Protein AF-A0A811JVT1-F1 (afdb_monomer_lite)

Foldseek 3Di:
DDDPVPVVVVVVVPPDVQPWDWDQDDVVPVPDSDIDIDRPPVVVQCCCFALVNLCVDPNSVVQLVVCVQVQQLDSTPPDRSPRDPDDDDDDD

Organism: NCBI:txid465554

Radius of gyration: 21.28 Å; chains: 1; bounding box: 78×42×29 Å

Structure (mmCIF, N/CA/C/O backbone):
data_AF-A0A811JVT1-F1
#
_entry.id   AF-A0A811JVT1-F1
#
loop_
_atom_site.group_PDB
_atom_site.id
_atom_site.type_symbol
_atom_site.label_atom_id
_atom_site.label_alt_id
_atom_site.label_comp_id
_atom_site.label_asym_id
_atom_site.label_entity_id
_atom_site.label_seq_id
_atom_site.pdbx_PDB_ins_code
_atom_site.Cartn_x
_atom_site.Cartn_y
_atom_site.Cartn_z
_atom_site.occupancy
_atom_site.B_iso_or_equiv
_atom_site.auth_seq_id
_atom_site.auth_comp_id
_atom_site.auth_asym_id
_atom_site.auth_atom_id
_atom_site.pdbx_PDB_model_num
ATOM 1 N N . MET A 1 1 ? 52.697 15.525 1.639 1.00 41.03 1 MET A N 1
ATOM 2 C CA . MET A 1 1 ? 52.039 15.049 0.402 1.00 41.03 1 MET A CA 1
ATOM 3 C C . MET A 1 1 ? 50.819 14.234 0.796 1.00 41.03 1 MET A C 1
ATOM 5 O O . MET A 1 1 ? 50.861 13.578 1.827 1.00 41.03 1 MET A O 1
ATOM 9 N N . LEU A 1 2 ? 49.722 14.420 0.064 1.00 46.28 2 LEU A N 1
ATOM 10 C CA . LEU A 1 2 ? 48.333 14.164 0.461 1.00 46.28 2 LEU A CA 1
ATOM 11 C C . LEU A 1 2 ? 48.072 12.744 0.990 1.00 46.28 2 LEU A C 1
ATOM 13 O O . LEU A 1 2 ? 48.626 11.762 0.507 1.00 46.28 2 LEU A O 1
ATOM 17 N N . GLY A 1 3 ? 47.228 12.684 2.021 1.00 41.97 3 GLY A N 1
ATOM 18 C CA . GLY A 1 3 ? 47.064 11.547 2.913 1.00 41.97 3 GLY A CA 1
ATOM 19 C C . GLY A 1 3 ? 46.475 10.294 2.269 1.00 41.97 3 GLY A C 1
ATOM 20 O O . GLY A 1 3 ? 45.498 10.332 1.516 1.00 41.97 3 GLY A O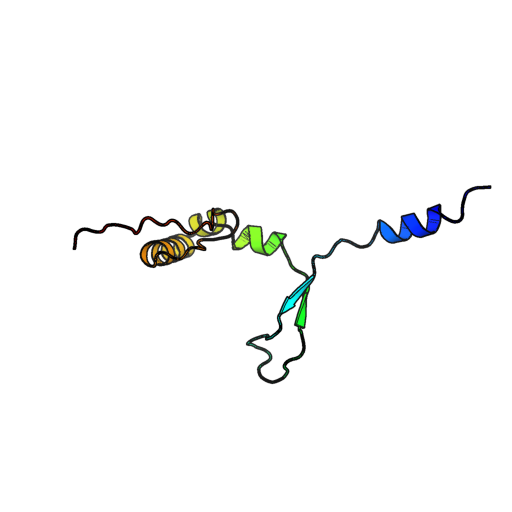 1
ATOM 21 N N . VAL A 1 4 ? 47.024 9.165 2.718 1.00 51.50 4 VAL A N 1
ATOM 22 C CA . VAL A 1 4 ? 46.549 7.782 2.536 1.00 51.50 4 VAL A CA 1
ATOM 23 C C . VAL A 1 4 ? 45.062 7.615 2.931 1.00 51.50 4 VAL A C 1
ATOM 25 O O . VAL A 1 4 ? 44.396 6.667 2.523 1.00 51.50 4 VAL A O 1
ATOM 28 N N . SER A 1 5 ? 44.496 8.581 3.661 1.00 53.38 5 SER A N 1
ATOM 29 C CA . SER A 1 5 ? 43.087 8.669 4.057 1.00 53.38 5 SER A CA 1
ATOM 30 C C . SER A 1 5 ? 42.100 8.939 2.910 1.00 53.38 5 SER A C 1
ATOM 32 O O . SER A 1 5 ? 40.921 8.614 3.044 1.00 53.38 5 SER A O 1
ATOM 34 N N . THR A 1 6 ? 42.544 9.489 1.777 1.00 52.09 6 THR A N 1
ATOM 35 C CA . THR A 1 6 ? 41.643 9.890 0.677 1.00 52.09 6 THR A CA 1
ATOM 36 C C . THR A 1 6 ? 41.202 8.716 -0.208 1.00 52.09 6 THR A C 1
ATOM 38 O O . THR A 1 6 ? 40.041 8.647 -0.614 1.00 52.09 6 THR A O 1
ATOM 41 N N . ILE A 1 7 ? 42.075 7.727 -0.433 1.00 51.44 7 ILE A N 1
ATOM 42 C CA . ILE A 1 7 ? 41.775 6.544 -1.263 1.00 51.44 7 ILE A CA 1
ATOM 43 C C . ILE A 1 7 ? 40.758 5.624 -0.563 1.00 51.44 7 ILE A C 1
ATOM 45 O O . ILE A 1 7 ? 39.823 5.128 -1.194 1.00 51.44 7 ILE A O 1
ATOM 49 N N . GLY A 1 8 ? 40.872 5.459 0.761 1.00 49.84 8 GLY A N 1
ATOM 50 C CA . GLY A 1 8 ? 39.919 4.677 1.561 1.00 49.84 8 GLY A CA 1
ATOM 51 C C . GLY A 1 8 ? 38.515 5.295 1.636 1.00 49.84 8 GLY A C 1
ATOM 52 O O . GLY A 1 8 ? 37.527 4.571 1.762 1.00 49.84 8 GLY A O 1
ATOM 53 N N . GLN A 1 9 ? 38.400 6.621 1.506 1.00 53.06 9 GLN A N 1
ATOM 54 C CA . GLN A 1 9 ? 37.112 7.324 1.449 1.00 53.06 9 GLN A CA 1
ATOM 55 C C . GLN A 1 9 ? 36.466 7.261 0.053 1.00 53.06 9 GLN A C 1
ATOM 57 O O . GLN A 1 9 ? 35.243 7.166 -0.046 1.00 53.06 9 GLN A O 1
ATOM 62 N N . LEU A 1 10 ? 37.267 7.214 -1.017 1.00 48.19 10 LEU A N 1
ATOM 63 C CA . LEU A 1 10 ? 36.802 7.077 -2.406 1.00 48.19 10 LEU A CA 1
ATOM 64 C C . LEU A 1 10 ? 36.208 5.695 -2.733 1.00 48.19 10 LEU A C 1
ATOM 66 O O . LEU A 1 10 ? 35.322 5.592 -3.580 1.00 48.19 10 LEU A O 1
ATOM 70 N N . LEU A 1 11 ? 36.645 4.635 -2.047 1.00 52.59 11 LEU A N 1
ATOM 71 C CA . LEU A 1 11 ? 36.060 3.293 -2.194 1.00 52.59 11 LEU A CA 1
ATOM 72 C C . LEU A 1 11 ? 34.772 3.108 -1.373 1.00 52.59 11 LEU A C 1
ATOM 74 O O . LEU A 1 11 ? 33.910 2.315 -1.747 1.00 52.59 11 LEU A O 1
ATOM 78 N N . LYS A 1 12 ? 34.596 3.878 -0.290 1.00 47.78 12 LYS A N 1
ATOM 79 C CA . LYS A 1 12 ? 33.384 3.858 0.547 1.00 47.78 12 LYS A CA 1
ATOM 80 C C . LYS A 1 12 ? 32.200 4.611 -0.070 1.00 47.78 12 LYS A C 1
ATOM 82 O O . LYS A 1 12 ? 31.065 4.351 0.313 1.00 47.78 12 LYS A O 1
ATOM 87 N N . SER A 1 13 ? 32.441 5.509 -1.026 1.00 51.03 13 SER A N 1
ATOM 88 C CA . SER A 1 13 ? 31.406 6.346 -1.654 1.00 51.03 13 SER A CA 1
ATOM 89 C C . SER A 1 13 ? 30.740 5.730 -2.893 1.00 51.03 13 SER A C 1
ATOM 91 O O . SER A 1 13 ? 29.811 6.325 -3.435 1.00 51.03 13 SER A O 1
ATOM 93 N N . ARG A 1 14 ? 31.181 4.546 -3.353 1.00 52.00 14 ARG A N 1
ATOM 94 C CA . ARG A 1 14 ? 30.686 3.908 -4.592 1.00 52.00 14 ARG A CA 1
ATOM 95 C C . ARG A 1 14 ? 29.878 2.629 -4.408 1.00 52.00 14 ARG A C 1
ATOM 97 O O . ARG A 1 14 ? 29.323 2.142 -5.389 1.00 52.00 14 ARG A O 1
ATOM 104 N N . ALA A 1 15 ? 29.780 2.082 -3.199 1.00 51.56 15 ALA A N 1
ATOM 105 C CA . ALA A 1 15 ? 28.813 1.019 -2.964 1.00 51.56 15 ALA A CA 1
ATOM 106 C C . ALA A 1 15 ? 27.425 1.675 -2.914 1.00 51.56 15 ALA A C 1
ATOM 108 O O . ALA A 1 15 ? 27.181 2.445 -1.980 1.00 51.56 15 ALA A O 1
ATOM 109 N N . PRO A 1 16 ? 26.508 1.428 -3.875 1.00 53.72 16 PRO A N 1
ATOM 110 C CA . PRO A 1 16 ? 25.118 1.764 -3.629 1.00 53.72 16 PRO A CA 1
ATOM 111 C C . PRO A 1 16 ? 24.761 1.076 -2.317 1.00 53.72 16 PRO A C 1
ATOM 113 O O . PRO A 1 16 ? 25.016 -0.120 -2.160 1.00 53.72 16 PRO A O 1
ATOM 116 N N . THR A 1 17 ? 24.238 1.829 -1.354 1.00 58.09 17 THR A N 1
ATOM 117 C CA . THR A 1 17 ? 23.646 1.297 -0.129 1.00 58.09 17 THR A CA 1
ATOM 118 C C . THR A 1 17 ? 22.427 0.475 -0.531 1.00 58.09 17 THR A C 1
ATOM 120 O O . THR A 1 17 ? 21.277 0.887 -0.407 1.00 58.09 17 THR A O 1
ATOM 123 N N . THR A 1 18 ? 22.667 -0.704 -1.101 1.00 58.84 18 THR A N 1
ATOM 124 C CA . THR A 1 18 ? 21.637 -1.680 -1.384 1.00 58.84 18 THR A CA 1
ATOM 125 C C . THR A 1 18 ? 21.186 -2.162 -0.027 1.00 58.84 18 THR A C 1
ATOM 127 O O . THR A 1 18 ? 21.869 -2.955 0.618 1.00 58.84 18 THR A O 1
ATOM 130 N N . VAL A 1 19 ? 20.052 -1.644 0.433 1.00 63.22 19 VAL A N 1
ATOM 131 C CA . VAL A 1 19 ? 19.354 -2.208 1.580 1.00 63.22 19 VAL A CA 1
ATOM 132 C C . VAL A 1 19 ? 19.096 -3.671 1.215 1.00 63.22 19 VAL A C 1
ATOM 134 O O . VAL A 1 19 ? 18.370 -3.976 0.272 1.00 63.22 19 VAL A O 1
ATOM 137 N N . THR A 1 20 ? 19.790 -4.598 1.861 1.00 66.19 20 THR A N 1
ATOM 138 C CA . THR A 1 20 ? 19.600 -6.032 1.644 1.00 66.19 20 THR A CA 1
ATOM 139 C C . THR A 1 20 ? 18.522 -6.508 2.596 1.00 66.19 20 THR A C 1
ATOM 141 O O . THR A 1 20 ? 18.634 -6.309 3.804 1.00 66.19 20 THR A O 1
ATOM 144 N N . ALA A 1 21 ? 17.474 -7.135 2.071 1.00 65.44 21 ALA A N 1
ATOM 145 C CA . ALA A 1 21 ? 16.467 -7.767 2.907 1.00 65.44 21 ALA A CA 1
ATOM 146 C C . ALA A 1 21 ? 16.819 -9.245 3.077 1.00 65.44 21 ALA A C 1
ATOM 148 O O . ALA A 1 21 ? 17.084 -9.956 2.106 1.00 65.44 21 ALA A O 1
ATOM 149 N N . LEU A 1 22 ? 16.814 -9.699 4.326 1.00 64.50 22 LEU A N 1
ATOM 150 C CA . LEU A 1 22 ? 17.090 -11.079 4.689 1.00 64.50 22 LEU A CA 1
ATOM 151 C C . LEU A 1 22 ? 15.773 -11.744 5.088 1.00 64.50 22 LEU A C 1
ATOM 153 O O . LEU A 1 22 ? 15.048 -11.245 5.949 1.00 64.50 22 LEU A O 1
ATOM 157 N N . ARG A 1 23 ? 15.425 -12.852 4.429 1.00 63.81 23 ARG A N 1
ATOM 158 C CA . ARG A 1 23 ? 14.281 -13.686 4.818 1.00 63.81 23 ARG A CA 1
ATOM 159 C C . ARG A 1 23 ? 14.780 -15.046 5.262 1.00 63.81 23 ARG A C 1
ATOM 161 O O . ARG A 1 23 ? 15.450 -15.742 4.505 1.00 63.81 23 ARG A O 1
ATOM 168 N N . TRP A 1 24 ? 14.388 -15.419 6.474 1.00 57.75 24 TRP A N 1
ATOM 169 C CA . TRP A 1 24 ? 14.754 -16.690 7.094 1.00 57.75 24 TRP A CA 1
ATOM 170 C C . TRP A 1 24 ? 13.968 -17.895 6.576 1.00 57.75 24 TRP A C 1
ATOM 172 O O . TRP A 1 24 ? 14.286 -19.010 6.948 1.00 57.75 24 TRP A O 1
ATOM 182 N N . ASN A 1 25 ? 12.993 -17.696 5.687 1.00 58.66 25 ASN A N 1
ATOM 183 C CA . ASN A 1 25 ? 12.286 -18.764 4.990 1.00 58.66 25 ASN A CA 1
ATOM 184 C C . ASN A 1 25 ? 11.717 -18.209 3.681 1.00 58.66 25 ASN A C 1
ATOM 186 O O . ASN A 1 25 ? 10.894 -17.290 3.685 1.00 58.66 25 ASN A O 1
ATOM 190 N N . CYS A 1 26 ? 12.164 -18.746 2.548 1.00 56.81 26 CYS A N 1
ATOM 191 C CA . CYS A 1 26 ? 11.556 -18.480 1.249 1.00 56.81 26 CYS A CA 1
ATOM 192 C C . CYS A 1 26 ? 10.523 -19.579 0.975 1.00 56.81 26 CYS A C 1
ATOM 194 O O . CYS A 1 26 ? 10.925 -20.723 0.789 1.00 56.81 26 CYS A O 1
ATOM 196 N N . PRO A 1 27 ? 9.212 -19.273 0.896 1.00 54.38 27 PRO A N 1
ATOM 197 C CA . PRO A 1 27 ? 8.173 -20.292 0.698 1.00 54.38 27 PRO A CA 1
ATOM 198 C C . PRO A 1 27 ? 8.329 -21.113 -0.592 1.00 54.38 27 PRO A C 1
ATOM 200 O O . PRO A 1 27 ? 7.771 -22.202 -0.694 1.00 54.38 27 PRO A O 1
ATOM 203 N N . TRP A 1 28 ? 9.069 -20.585 -1.574 1.00 58.69 28 TRP A N 1
ATOM 204 C CA . TRP A 1 28 ? 9.405 -21.251 -2.837 1.00 58.69 28 TRP A CA 1
ATOM 205 C C . TRP A 1 28 ? 10.675 -22.116 -2.761 1.00 58.69 28 TRP A C 1
ATOM 207 O O . TRP A 1 28 ? 10.889 -22.963 -3.619 1.00 58.69 28 TRP A O 1
ATOM 217 N N . HIS A 1 29 ? 11.494 -21.955 -1.719 1.00 56.50 29 HIS A N 1
ATOM 218 C CA . HIS A 1 29 ? 12.657 -22.792 -1.424 1.00 56.50 29 HIS A CA 1
ATOM 219 C C . HIS A 1 29 ? 12.346 -23.646 -0.188 1.00 56.50 29 HIS A C 1
ATOM 221 O O . HIS A 1 29 ? 12.918 -23.453 0.881 1.00 56.50 29 HIS A O 1
ATOM 227 N N . ARG A 1 30 ? 11.386 -24.569 -0.327 1.00 52.19 30 ARG A N 1
ATOM 228 C CA . ARG A 1 30 ? 10.763 -25.324 0.780 1.00 52.19 30 ARG A CA 1
ATOM 229 C C . ARG A 1 30 ? 11.706 -26.185 1.643 1.00 52.19 30 ARG A C 1
ATOM 231 O O . ARG A 1 30 ? 11.257 -26.645 2.682 1.00 52.19 30 ARG A O 1
ATOM 238 N N . ASN A 1 31 ? 12.977 -26.376 1.274 1.00 55.69 31 ASN A N 1
ATOM 239 C CA . ASN A 1 31 ? 13.840 -27.397 1.895 1.00 55.69 31 ASN A CA 1
ATOM 240 C C . ASN A 1 31 ? 15.156 -26.898 2.505 1.00 55.69 31 ASN A C 1
ATOM 242 O O . ASN A 1 31 ? 15.958 -27.714 2.940 1.00 55.69 31 ASN A O 1
ATOM 246 N N . ASN A 1 32 ? 15.415 -25.592 2.562 1.00 56.44 32 ASN A N 1
ATOM 247 C CA . ASN A 1 32 ? 16.639 -25.095 3.187 1.00 56.44 32 ASN A CA 1
ATOM 248 C C . ASN A 1 32 ? 16.319 -23.883 4.055 1.00 56.44 32 ASN A C 1
ATOM 250 O O . ASN A 1 32 ? 16.024 -22.812 3.533 1.00 56.44 32 ASN A O 1
ATOM 254 N N . TRP A 1 33 ? 16.473 -24.037 5.372 1.00 59.69 33 TRP A N 1
ATOM 255 C CA . TRP A 1 33 ? 16.487 -22.969 6.387 1.00 59.69 33 TRP A CA 1
ATOM 256 C C . TRP A 1 33 ? 17.688 -22.016 6.228 1.00 59.69 33 TRP A C 1
ATOM 258 O O . TRP A 1 33 ? 18.228 -21.484 7.194 1.00 59.69 33 TRP A O 1
ATOM 268 N N . ARG A 1 34 ? 18.173 -21.842 4.997 1.00 62.31 34 ARG A N 1
ATOM 269 C CA . ARG A 1 34 ? 19.276 -20.952 4.665 1.00 62.31 34 ARG A CA 1
ATOM 270 C C . ARG A 1 34 ? 18.701 -19.552 4.456 1.00 62.31 34 ARG A C 1
ATOM 272 O O . ARG A 1 34 ? 17.729 -19.411 3.707 1.00 62.31 34 ARG A O 1
ATOM 279 N N . PRO A 1 35 ? 19.287 -18.516 5.074 1.00 64.50 35 PRO A N 1
ATOM 280 C CA . PRO A 1 35 ? 18.833 -17.153 4.866 1.00 64.50 35 PRO A CA 1
ATOM 281 C C . PRO A 1 35 ? 19.011 -16.782 3.393 1.00 64.50 35 PRO A C 1
ATOM 283 O O . PRO A 1 35 ? 20.116 -16.827 2.854 1.00 64.50 35 PRO A O 1
ATOM 286 N N . HIS A 1 36 ? 17.917 -16.414 2.731 1.00 65.88 36 HIS A N 1
ATOM 287 C CA . HIS A 1 36 ? 17.978 -15.906 1.368 1.00 65.88 36 HIS A CA 1
ATOM 288 C C . HIS A 1 36 ? 18.097 -14.385 1.421 1.00 65.88 36 HIS A C 1
ATOM 290 O O . HIS A 1 36 ? 17.161 -13.685 1.829 1.00 65.88 36 HIS A O 1
ATOM 296 N N . ILE A 1 37 ? 19.251 -13.877 0.998 1.00 69.44 37 ILE A N 1
ATOM 297 C CA . ILE A 1 37 ? 19.515 -12.444 0.878 1.00 69.44 37 ILE A CA 1
ATOM 298 C C . ILE A 1 37 ? 19.035 -12.007 -0.502 1.00 69.44 37 ILE A C 1
ATOM 300 O O . ILE A 1 37 ? 19.486 -12.526 -1.518 1.00 69.44 37 ILE A O 1
ATOM 304 N N . PHE A 1 38 ? 18.100 -11.064 -0.552 1.00 70.50 38 PHE A N 1
ATOM 305 C CA . PHE A 1 38 ? 17.668 -10.453 -1.806 1.00 70.50 38 PHE A CA 1
ATOM 306 C C . PHE A 1 38 ? 17.828 -8.934 -1.733 1.00 70.50 38 PHE A C 1
ATOM 308 O O . PHE A 1 38 ? 17.671 -8.342 -0.657 1.00 70.50 38 PHE A O 1
ATOM 315 N N . PRO A 1 39 ? 18.124 -8.273 -2.866 1.00 70.50 39 PRO A N 1
ATOM 316 C CA . PRO A 1 39 ? 18.171 -6.821 -2.899 1.00 70.50 39 PRO A CA 1
ATOM 317 C C . PRO A 1 39 ? 16.776 -6.278 -2.575 1.00 70.50 39 PRO A C 1
ATOM 319 O O . PRO A 1 39 ? 15.789 -6.628 -3.233 1.00 70.50 39 PRO A O 1
ATOM 322 N N . PHE A 1 40 ? 16.668 -5.430 -1.552 1.00 73.25 40 PHE A N 1
ATOM 323 C CA . PHE A 1 40 ? 15.409 -4.773 -1.234 1.00 73.25 40 PHE A CA 1
ATOM 324 C C . PHE A 1 40 ? 15.138 -3.704 -2.294 1.00 73.25 40 PHE A C 1
ATOM 326 O O . PHE A 1 40 ? 15.652 -2.588 -2.246 1.00 73.25 40 PHE A O 1
ATOM 333 N N . ARG A 1 41 ? 14.320 -4.056 -3.288 1.00 79.75 41 ARG A N 1
ATOM 334 C CA . ARG A 1 41 ? 13.886 -3.137 -4.348 1.00 79.75 41 ARG A CA 1
ATOM 335 C C . ARG A 1 41 ? 12.826 -2.175 -3.815 1.00 79.75 41 ARG A C 1
ATOM 337 O O . ARG A 1 41 ? 11.640 -2.334 -4.095 1.00 79.75 41 ARG A O 1
ATOM 344 N N . MET A 1 42 ? 13.258 -1.193 -3.023 1.00 79.06 42 MET A N 1
ATOM 345 C CA . MET A 1 42 ? 12.370 -0.207 -2.397 1.00 79.06 42 MET A CA 1
ATOM 346 C C . MET A 1 42 ? 11.507 0.515 -3.440 1.00 79.06 42 MET A C 1
ATOM 348 O O . MET A 1 42 ? 10.298 0.607 -3.259 1.00 79.06 42 MET A O 1
ATOM 352 N N . LYS A 1 43 ? 12.105 0.935 -4.564 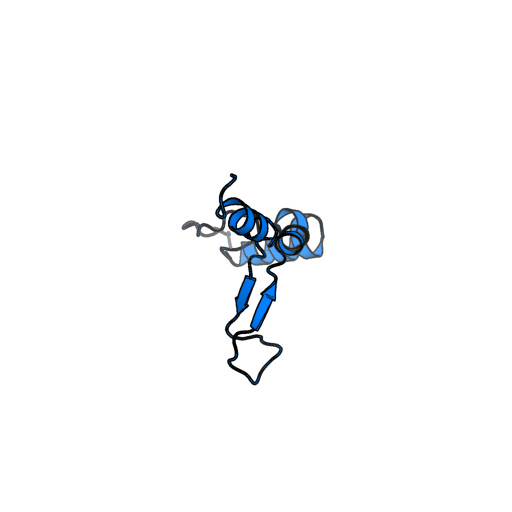1.00 81.94 43 LYS A N 1
ATOM 353 C CA . LYS A 1 43 ? 11.402 1.615 -5.662 1.00 81.94 43 LYS A CA 1
ATOM 354 C C . LYS A 1 43 ? 10.227 0.790 -6.196 1.00 81.94 43 LYS A C 1
ATOM 356 O O . LYS A 1 43 ? 9.094 1.245 -6.152 1.00 81.94 43 LYS A O 1
ATOM 361 N N . GLU A 1 44 ? 10.475 -0.461 -6.578 1.00 82.81 44 GLU A N 1
ATOM 362 C CA . GLU A 1 44 ? 9.432 -1.359 -7.096 1.00 82.81 44 GLU A CA 1
ATOM 363 C C . GLU A 1 44 ? 8.329 -1.627 -6.052 1.00 82.81 44 GLU A C 1
ATOM 365 O O . GLU A 1 44 ? 7.143 -1.720 -6.377 1.00 82.81 44 GLU A O 1
ATOM 370 N N . ARG A 1 45 ? 8.708 -1.731 -4.769 1.00 82.19 45 ARG A N 1
ATOM 371 C CA . ARG A 1 45 ? 7.762 -1.913 -3.657 1.00 82.19 45 ARG A CA 1
ATOM 372 C C . ARG A 1 45 ? 6.891 -0.683 -3.426 1.00 82.19 45 ARG A C 1
ATOM 374 O O . ARG A 1 45 ? 5.717 -0.866 -3.123 1.00 82.19 45 ARG A O 1
ATOM 381 N N . LEU A 1 46 ? 7.436 0.522 -3.564 1.00 83.56 46 LEU A N 1
ATOM 382 C CA . LEU A 1 46 ? 6.683 1.769 -3.445 1.00 83.56 46 LEU A CA 1
ATOM 383 C C . LEU A 1 46 ? 5.772 1.976 -4.658 1.00 83.56 46 LEU A C 1
ATOM 385 O O . LEU A 1 46 ? 4.587 2.225 -4.476 1.00 83.56 46 LEU A O 1
ATOM 389 N N . GLU A 1 47 ? 6.277 1.764 -5.874 1.00 86.38 47 GLU A N 1
ATOM 390 C CA . GLU A 1 47 ? 5.513 1.937 -7.118 1.00 86.38 47 GLU A CA 1
ATOM 391 C C . GLU A 1 47 ? 4.300 1.006 -7.214 1.00 86.38 47 GLU A C 1
ATOM 393 O O . GLU A 1 47 ? 3.257 1.408 -7.714 1.00 86.38 47 GLU A O 1
ATOM 398 N N . ARG A 1 48 ? 4.415 -0.244 -6.745 1.00 85.62 48 ARG A N 1
ATOM 399 C CA . ARG A 1 48 ? 3.332 -1.244 -6.849 1.00 85.62 48 ARG A CA 1
ATOM 400 C C . ARG A 1 48 ? 2.585 -1.483 -5.542 1.00 85.62 48 ARG A C 1
ATOM 402 O O . ARG A 1 48 ? 1.462 -1.987 -5.532 1.00 85.62 48 ARG A O 1
ATOM 409 N N . GLY A 1 49 ? 3.248 -1.247 -4.418 1.00 85.19 49 GLY A N 1
ATOM 410 C CA . GLY A 1 49 ? 2.772 -1.630 -3.095 1.00 85.19 49 GLY A CA 1
ATOM 411 C C . GLY A 1 49 ? 2.258 -0.472 -2.250 1.00 85.19 49 GLY A C 1
ATOM 412 O O . GLY A 1 49 ? 1.699 -0.752 -1.183 1.00 85.19 49 GLY A O 1
ATOM 413 N N . SER A 1 50 ? 2.436 0.779 -2.683 1.00 91.81 50 SER A N 1
ATOM 414 C CA . SER A 1 50 ? 1.843 1.927 -2.000 1.00 91.81 50 SER A CA 1
ATOM 415 C C . SER A 1 50 ? 0.321 1.841 -1.999 1.00 91.81 50 SER A C 1
ATOM 417 O O . SER A 1 50 ? -0.296 1.180 -2.842 1.00 91.81 50 SER A O 1
ATOM 419 N N . LEU A 1 51 ? -0.296 2.484 -1.010 1.00 92.19 51 LEU A N 1
ATOM 420 C CA . LEU A 1 51 ? -1.749 2.560 -0.946 1.00 92.19 51 LEU A CA 1
ATOM 421 C C . LEU A 1 51 ? -2.315 3.250 -2.195 1.00 92.19 51 LEU A C 1
ATOM 423 O O . LEU A 1 51 ? -3.241 2.728 -2.808 1.00 92.19 51 LEU A O 1
ATOM 427 N N . GLU A 1 52 ? -1.706 4.355 -2.620 1.00 92.06 52 GLU A N 1
ATOM 428 C CA . GLU A 1 52 ? -2.092 5.110 -3.819 1.00 92.06 52 GLU A CA 1
ATOM 429 C C . GLU A 1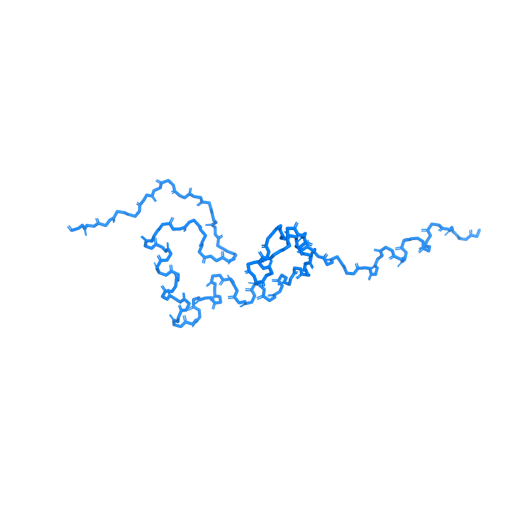 52 ? -2.046 4.248 -5.086 1.00 92.06 52 GLU A C 1
ATOM 431 O O . GLU A 1 52 ? -3.023 4.184 -5.835 1.00 92.06 52 GLU A O 1
ATOM 436 N N . ALA A 1 53 ? -0.961 3.492 -5.282 1.00 93.50 53 ALA A N 1
ATOM 437 C CA . ALA A 1 53 ? -0.832 2.584 -6.418 1.00 93.50 53 ALA A CA 1
ATOM 438 C C . ALA A 1 53 ? -1.896 1.477 -6.412 1.00 93.50 53 ALA A C 1
ATOM 440 O O . ALA A 1 53 ? -2.315 1.000 -7.464 1.00 93.50 53 ALA A O 1
ATOM 441 N N . ARG A 1 54 ? -2.370 1.059 -5.234 1.00 92.56 54 ARG A N 1
ATOM 442 C CA . ARG A 1 54 ? -3.477 0.098 -5.129 1.00 92.56 54 ARG A CA 1
ATOM 443 C C . ARG A 1 54 ? -4.823 0.749 -5.406 1.00 92.56 54 ARG A C 1
ATOM 445 O O . ARG A 1 54 ? -5.673 0.116 -6.022 1.00 92.56 54 ARG A O 1
ATOM 452 N N . LEU A 1 55 ? -5.023 1.993 -4.984 1.00 94.56 55 LEU A N 1
ATOM 453 C CA . LEU A 1 55 ? -6.272 2.715 -5.211 1.00 94.56 55 LEU A CA 1
ATOM 454 C C . LEU A 1 55 ? -6.489 3.083 -6.687 1.00 94.56 55 LEU A C 1
ATOM 456 O O . LEU A 1 55 ? -7.640 3.216 -7.105 1.00 94.56 55 LEU A O 1
ATOM 460 N N . SER A 1 56 ? -5.428 3.176 -7.495 1.00 95.69 56 SER A N 1
ATOM 461 C CA . SER A 1 56 ? -5.543 3.460 -8.933 1.00 95.69 56 SER A CA 1
ATOM 462 C C . SER A 1 56 ? -6.245 2.335 -9.711 1.00 95.69 56 SER A C 1
ATOM 464 O O . SER A 1 56 ? -7.045 2.601 -10.611 1.00 95.69 56 SER A O 1
ATOM 466 N N . THR A 1 57 ? -6.035 1.072 -9.324 1.00 96.25 57 THR A N 1
ATOM 467 C CA . THR A 1 57 ? -6.597 -0.094 -10.026 1.00 96.25 57 THR A CA 1
ATOM 468 C C . THR A 1 57 ? -7.898 -0.600 -9.385 1.00 96.25 57 THR A C 1
ATOM 470 O O . THR A 1 57 ? -8.020 -0.616 -8.157 1.00 96.25 57 THR A O 1
ATOM 473 N N . PRO A 1 58 ? -8.871 -1.106 -10.169 1.00 96.88 58 PRO A N 1
ATOM 474 C CA . PRO A 1 58 ? -10.100 -1.691 -9.618 1.00 96.88 58 PRO A CA 1
ATOM 475 C C . PRO A 1 58 ? -9.838 -2.861 -8.654 1.00 96.88 58 PRO A C 1
ATOM 477 O O . PRO A 1 58 ? -10.428 -2.944 -7.576 1.00 96.88 58 PRO A O 1
ATOM 480 N N . GLY A 1 59 ? -8.905 -3.752 -9.011 1.00 96.44 59 GLY A N 1
ATOM 481 C CA . GLY A 1 59 ? -8.527 -4.895 -8.177 1.00 96.44 59 GLY A CA 1
ATOM 482 C C . GLY A 1 59 ? -7.806 -4.492 -6.887 1.00 96.44 59 GLY A C 1
ATOM 483 O O . GLY A 1 59 ? -8.014 -5.103 -5.837 1.00 96.44 59 GLY A O 1
ATOM 484 N N . GLY A 1 60 ? -6.988 -3.439 -6.932 1.00 95.00 60 GLY A N 1
ATOM 485 C CA . GLY A 1 60 ? -6.341 -2.908 -5.740 1.00 95.00 60 GLY A CA 1
ATOM 486 C C . GLY A 1 60 ? -7.337 -2.238 -4.789 1.00 95.00 60 GLY A C 1
ATOM 487 O O . GLY A 1 60 ? -7.278 -2.510 -3.589 1.00 95.00 60 GLY A O 1
ATOM 488 N N . ARG A 1 61 ? -8.324 -1.485 -5.300 1.00 96.31 61 ARG A N 1
ATOM 489 C CA . ARG A 1 61 ? -9.418 -0.915 -4.485 1.00 96.31 61 ARG A CA 1
ATOM 490 C C . ARG A 1 61 ? -10.193 -1.987 -3.720 1.00 96.31 61 ARG A C 1
ATOM 492 O O . ARG A 1 61 ? -10.353 -1.875 -2.506 1.00 96.31 61 ARG A O 1
ATOM 499 N N . SER A 1 62 ? -10.598 -3.070 -4.386 1.00 96.56 62 SER A N 1
ATOM 500 C CA . SER A 1 62 ? -11.306 -4.176 -3.716 1.00 96.56 62 SER A CA 1
ATOM 501 C C . SER A 1 62 ? -10.427 -4.907 -2.691 1.00 96.56 62 SER A C 1
ATOM 503 O O . SER A 1 62 ? -10.907 -5.372 -1.655 1.00 96.56 62 SER A O 1
ATOM 505 N N . MET A 1 63 ? -9.116 -5.003 -2.935 1.00 94.25 63 MET A N 1
ATOM 506 C CA . MET A 1 63 ? -8.166 -5.543 -1.960 1.00 94.25 63 MET A CA 1
ATOM 507 C C . MET A 1 63 ? -8.058 -4.657 -0.716 1.00 94.25 63 MET A C 1
ATOM 509 O O . MET A 1 63 ? -8.074 -5.184 0.396 1.00 94.25 63 MET A O 1
ATOM 513 N N . VAL A 1 64 ? -7.951 -3.338 -0.890 1.00 94.38 64 VAL A N 1
ATOM 514 C CA . VAL A 1 64 ? -7.896 -2.380 0.222 1.00 94.38 64 VAL A CA 1
ATOM 515 C C . VAL A 1 64 ? -9.192 -2.436 1.026 1.00 94.38 64 VAL A C 1
ATOM 517 O O . VAL A 1 64 ? -9.130 -2.598 2.241 1.00 94.38 64 VAL A O 1
ATOM 520 N N . MET A 1 65 ? -10.353 -2.436 0.368 1.00 94.25 65 MET A N 1
ATOM 521 C CA . MET A 1 65 ? -11.651 -2.536 1.041 1.00 94.25 65 MET A CA 1
ATOM 522 C C . MET A 1 65 ? -11.765 -3.807 1.893 1.00 94.25 65 MET A C 1
ATOM 524 O O . MET A 1 65 ? -12.135 -3.737 3.060 1.00 94.25 65 MET A O 1
ATOM 528 N N . ARG A 1 66 ? -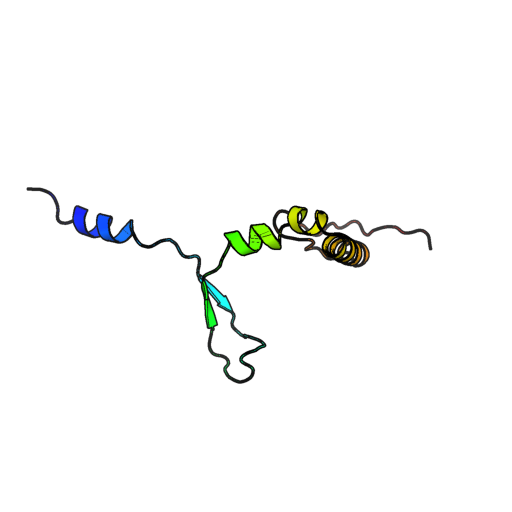11.339 -4.965 1.369 1.00 94.06 66 ARG A N 1
ATOM 529 C CA . ARG A 1 66 ? -11.293 -6.216 2.148 1.00 94.06 66 ARG A CA 1
ATOM 530 C C . ARG A 1 66 ? -10.392 -6.127 3.377 1.00 94.06 66 ARG A C 1
ATOM 532 O O . ARG A 1 66 ? -10.680 -6.770 4.379 1.00 94.06 66 ARG A O 1
ATOM 539 N N . ARG A 1 67 ? -9.289 -5.379 3.308 1.00 92.50 67 ARG A N 1
ATOM 540 C CA . ARG A 1 67 ? -8.392 -5.180 4.455 1.00 9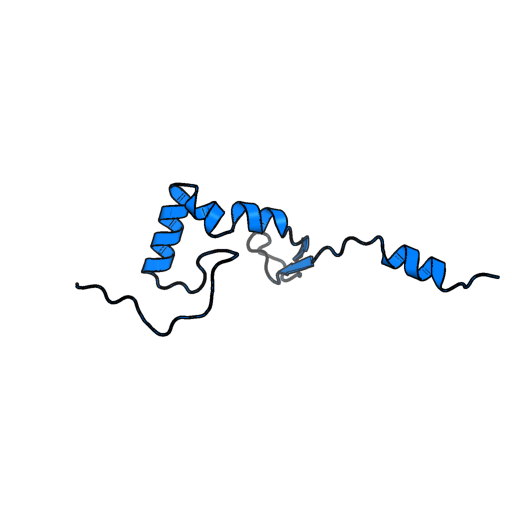2.50 67 ARG A CA 1
ATOM 541 C C . ARG A 1 67 ? -9.006 -4.261 5.502 1.00 92.50 67 ARG A C 1
ATOM 543 O O . ARG A 1 67 ? -8.901 -4.582 6.678 1.00 92.50 67 ARG A O 1
ATOM 550 N N . VAL A 1 68 ? -9.673 -3.190 5.071 1.00 90.25 68 VAL A N 1
ATOM 551 C CA . VAL A 1 68 ? -10.405 -2.268 5.953 1.00 90.25 68 VAL A CA 1
ATOM 552 C C . VAL A 1 68 ? -11.510 -3.008 6.702 1.00 90.25 68 VAL A C 1
ATOM 554 O O . VAL A 1 68 ? -11.546 -2.950 7.922 1.00 90.25 68 VAL A O 1
ATOM 557 N N . LEU A 1 69 ? -12.336 -3.788 5.996 1.00 89.94 69 LEU A N 1
ATOM 558 C CA . LEU A 1 69 ? -13.407 -4.590 6.606 1.00 89.94 69 LEU A CA 1
ATOM 559 C C . LEU A 1 69 ? -12.888 -5.647 7.592 1.00 89.94 69 LEU A C 1
ATOM 561 O O . LEU A 1 69 ? -13.594 -6.046 8.507 1.00 89.94 69 LEU A O 1
ATOM 565 N N . ARG A 1 70 ? -11.653 -6.121 7.397 1.00 89.88 70 ARG A N 1
ATOM 566 C CA . ARG A 1 70 ? -10.971 -7.055 8.308 1.00 89.88 70 ARG A CA 1
ATOM 567 C C . ARG A 1 70 ? -10.166 -6.352 9.399 1.00 89.88 70 ARG A C 1
ATOM 569 O O . ARG A 1 70 ? -9.413 -7.029 10.095 1.00 89.88 70 ARG A O 1
ATOM 576 N N . GLU A 1 71 ? -10.239 -5.025 9.476 1.00 87.44 71 GLU A N 1
ATOM 577 C CA . GLU A 1 71 ? -9.489 -4.200 10.427 1.00 87.44 71 GLU A CA 1
ATOM 578 C C . GLU A 1 71 ? -7.977 -4.489 10.407 1.00 87.44 71 GLU A C 1
ATOM 580 O O . GLU A 1 71 ? -7.289 -4.459 11.426 1.00 87.44 71 GLU A O 1
ATOM 585 N N . GLN A 1 72 ? -7.436 -4.812 9.228 1.00 88.94 72 GLN A N 1
ATOM 586 C CA . GLN A 1 72 ? -6.012 -5.097 9.085 1.00 88.94 72 GLN A CA 1
ATOM 587 C C . GLN A 1 72 ? -5.212 -3.807 9.322 1.00 88.94 72 GLN A C 1
ATOM 589 O O . GLN A 1 72 ? -5.457 -2.821 8.622 1.00 88.94 72 GLN A O 1
ATOM 594 N N . PRO A 1 73 ? -4.206 -3.805 10.220 1.00 87.44 73 PRO A N 1
ATOM 595 C CA . PRO A 1 73 ? -3.427 -2.601 10.517 1.00 87.44 73 PRO A CA 1
ATOM 596 C C . PRO A 1 73 ? -2.618 -2.127 9.304 1.00 87.44 73 PRO A C 1
ATOM 598 O O . PRO A 1 73 ? -2.363 -0.940 9.146 1.00 87.44 73 PRO A O 1
ATOM 601 N N . PHE A 1 74 ? -2.239 -3.054 8.419 1.00 88.75 74 PHE A N 1
ATOM 602 C CA . PHE A 1 74 ? -1.473 -2.754 7.218 1.00 88.75 74 PHE A CA 1
ATOM 603 C C . PHE A 1 74 ? -2.349 -2.730 5.961 1.00 88.75 74 PHE A C 1
ATOM 605 O O . PHE A 1 74 ? -2.738 -3.777 5.426 1.00 88.75 74 PHE A O 1
ATOM 612 N N . LEU A 1 75 ? -2.587 -1.539 5.409 1.00 89.69 75 LEU A N 1
ATOM 613 C CA . LEU A 1 75 ? -3.317 -1.387 4.143 1.00 89.69 75 LEU A CA 1
ATOM 614 C C . LEU A 1 75 ? -2.385 -1.352 2.926 1.00 89.69 75 LEU A C 1
ATOM 616 O O . LEU A 1 75 ? -2.685 -1.981 1.905 1.00 89.69 75 LEU A O 1
ATOM 620 N N . GLY A 1 76 ? -1.220 -0.724 3.054 1.00 89.12 76 GLY A N 1
ATOM 621 C CA . GLY A 1 76 ? -0.224 -0.586 1.996 1.00 89.12 76 GLY A CA 1
ATOM 622 C C . GLY A 1 76 ? 0.999 0.187 2.479 1.00 89.12 76 GLY A C 1
ATOM 623 O O . GLY A 1 76 ? 1.043 0.661 3.613 1.00 89.12 76 GLY A O 1
ATOM 624 N N . TRP A 1 77 ? 2.005 0.313 1.616 1.00 84.88 77 TRP A N 1
ATOM 625 C CA . TRP A 1 77 ? 3.127 1.210 1.898 1.00 84.88 77 TRP A CA 1
ATOM 626 C C . TRP A 1 77 ? 2.647 2.670 1.863 1.00 84.88 77 TRP A C 1
ATOM 628 O O . TRP A 1 77 ? 1.698 2.985 1.142 1.00 84.88 77 TRP A O 1
ATOM 638 N N . ASN A 1 78 ? 3.284 3.536 2.653 1.00 85.06 78 ASN A N 1
ATOM 639 C CA . ASN A 1 78 ? 2.903 4.943 2.865 1.00 85.06 78 ASN A CA 1
ATOM 640 C C . ASN A 1 78 ? 1.539 5.164 3.552 1.00 85.06 78 ASN A C 1
ATOM 642 O O . ASN A 1 78 ? 1.042 6.282 3.562 1.00 85.06 78 ASN A O 1
ATOM 646 N N . HIS A 1 79 ? 0.932 4.123 4.127 1.00 85.56 79 HIS A N 1
ATOM 647 C CA . HIS A 1 79 ? -0.255 4.246 4.976 1.00 85.56 79 HIS A CA 1
ATOM 648 C C . HIS A 1 79 ? 0.138 4.194 6.456 1.00 85.56 79 HIS A C 1
ATOM 650 O O . HIS A 1 79 ? 1.020 3.414 6.830 1.00 85.56 79 HIS A O 1
ATOM 656 N N . ASP A 1 80 ? -0.552 4.965 7.297 1.00 82.50 80 ASP A N 1
ATOM 657 C CA . ASP A 1 80 ? -0.384 4.922 8.749 1.00 82.50 80 ASP A CA 1
ATOM 658 C C . ASP A 1 80 ? -0.794 3.558 9.298 1.00 82.50 80 ASP A C 1
ATOM 660 O O . ASP A 1 80 ? -1.971 3.227 9.421 1.00 82.50 80 ASP A O 1
ATOM 664 N N . ASN A 1 81 ? 0.195 2.742 9.646 1.00 79.62 81 ASN A N 1
ATOM 665 C CA . ASN A 1 81 ? -0.037 1.377 10.121 1.00 79.62 81 ASN A CA 1
ATOM 666 C C . ASN A 1 81 ? -0.190 1.295 11.644 1.00 79.62 81 ASN A C 1
ATOM 668 O O . ASN A 1 81 ? -0.076 0.213 12.223 1.00 79.62 81 ASN A O 1
ATOM 672 N N . TYR A 1 82 ? -0.416 2.432 12.304 1.00 82.50 82 TYR A N 1
ATOM 673 C CA . TYR A 1 82 ? -0.649 2.457 13.739 1.00 82.50 82 TYR A CA 1
ATOM 674 C C . TYR A 1 82 ? -1.989 1.783 14.054 1.00 82.50 82 TYR A C 1
ATOM 676 O O . TYR A 1 82 ? -3.019 2.179 13.498 1.00 82.50 82 TYR A O 1
ATOM 684 N N . PRO A 1 83 ? -2.003 0.765 14.933 1.00 78.88 83 PRO A N 1
ATOM 685 C CA . PRO A 1 83 ? -3.228 0.065 15.275 1.00 78.88 83 PRO A CA 1
ATOM 686 C C . PRO A 1 83 ? -4.185 1.036 15.968 1.00 78.88 83 PRO A C 1
ATOM 688 O O . PRO A 1 83 ? -3.910 1.546 17.056 1.00 78.88 83 PRO A O 1
ATOM 691 N N . LYS A 1 84 ? -5.322 1.306 15.324 1.00 75.31 84 LYS A N 1
ATOM 692 C CA . LYS A 1 84 ? -6.383 2.125 15.907 1.00 75.31 84 LYS A CA 1
ATOM 693 C C . LYS A 1 84 ? -7.143 1.270 16.918 1.00 75.31 84 LYS A C 1
ATOM 695 O O . LYS A 1 84 ? -7.539 0.151 16.615 1.00 75.31 84 LYS A O 1
ATOM 700 N N . LYS A 1 85 ? -7.347 1.797 18.129 1.00 78.88 85 LYS A N 1
ATOM 701 C CA . LYS A 1 85 ? -8.135 1.118 19.178 1.00 78.88 85 LYS A CA 1
ATOM 702 C C . LYS A 1 85 ? -9.630 1.062 18.844 1.00 78.88 85 LYS A C 1
ATOM 704 O O . LYS A 1 85 ? -10.360 0.258 19.413 1.00 78.88 85 LYS A O 1
ATOM 709 N N . GLN A 1 86 ? -10.077 1.937 17.951 1.00 78.94 86 GLN A N 1
ATOM 710 C CA . GLN A 1 86 ? -11.470 2.078 17.567 1.00 78.94 86 GLN A CA 1
ATOM 711 C C . GLN A 1 86 ? -11.797 1.065 16.467 1.00 78.94 86 GLN A C 1
ATOM 713 O O . GLN A 1 86 ? -11.224 1.132 15.379 1.00 78.94 86 GLN A O 1
ATOM 718 N N . ARG A 1 87 ? -12.685 0.116 16.778 1.00 78.75 87 ARG A N 1
ATOM 719 C CA . ARG A 1 87 ? -13.231 -0.830 15.800 1.00 78.75 87 ARG A C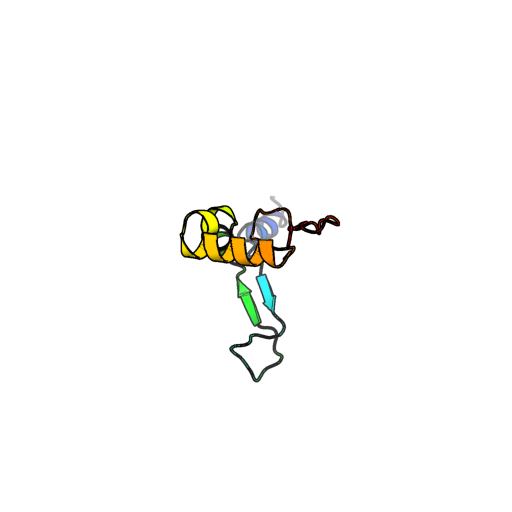A 1
ATOM 720 C C . ARG A 1 87 ? -14.282 -0.147 14.937 1.00 78.75 87 ARG A C 1
ATOM 722 O O . ARG A 1 87 ? -14.947 0.785 15.392 1.00 78.75 87 ARG A O 1
ATOM 729 N N . LEU A 1 88 ? -14.430 -0.611 13.705 1.00 75.19 88 LEU A N 1
ATOM 730 C CA . LEU A 1 88 ? -15.496 -0.159 12.826 1.00 75.19 88 LEU A CA 1
ATOM 731 C C . LEU A 1 88 ? -16.838 -0.631 13.400 1.00 75.19 88 LEU A C 1
ATOM 733 O O . LEU A 1 88 ? -17.123 -1.824 13.475 1.00 75.19 88 LEU A O 1
ATOM 737 N N . SER A 1 89 ? -17.661 0.321 13.838 1.00 78.50 89 SER A N 1
ATOM 738 C CA . SER A 1 89 ? -19.037 0.058 14.249 1.00 78.50 89 SER A CA 1
ATOM 739 C C . SER A 1 89 ? -19.910 -0.074 13.002 1.00 78.50 89 SER A C 1
ATOM 741 O O . SER A 1 89 ? -20.120 0.914 12.296 1.00 78.50 89 SER A O 1
ATOM 743 N N . TYR A 1 90 ? -20.421 -1.271 12.730 1.00 71.56 90 TYR A N 1
ATOM 744 C CA . TYR A 1 90 ? -21.405 -1.493 11.672 1.00 71.56 90 TYR A CA 1
ATOM 745 C C . TYR A 1 90 ? -22.768 -1.794 12.305 1.00 71.56 90 TYR A C 1
ATOM 747 O O . TYR A 1 90 ? -22.812 -2.612 13.227 1.00 71.56 90 TYR A O 1
ATOM 755 N N . PRO A 1 91 ? -23.865 -1.161 11.849 1.00 65.44 91 PRO A N 1
ATOM 756 C CA . PRO A 1 91 ? -25.198 -1.633 12.187 1.00 65.44 91 PRO A CA 1
ATOM 757 C C . PRO A 1 91 ? -25.390 -2.975 11.472 1.00 65.44 91 PRO A C 1
ATOM 759 O O . PRO A 1 91 ? -25.295 -3.035 10.245 1.00 65.44 91 PRO A O 1
ATOM 762 N N . LEU A 1 92 ? -25.547 -4.051 12.243 1.00 53.91 92 LEU A N 1
ATOM 763 C CA . LEU A 1 92 ? -26.057 -5.317 11.716 1.00 53.91 92 LEU A CA 1
ATOM 764 C C . LEU A 1 92 ? -27.554 -5.177 11.448 1.00 53.91 92 LEU A C 1
ATOM 766 O O . LEU A 1 92 ? -28.239 -4.605 12.326 1.00 53.91 92 LEU A O 1
#

Secondary structure (DSSP, 8-state):
---THHHHHHHHTSS----EEEES--TTSTT----EEEE--HHHHHHHHBHHHHHHSHHHHHHHHHHHHTT-S--SBTS-----S-------

Sequence (92 aa):
MLGVSTIGQLLKSRAPTTVTALRWNCPWHRNNWRPHIFPFRMKERLERGSLEARLSTPGGRSMVMRRVLREQPFLGWNHDNYPKKQRLSYPL

pLDDT: mean 73.52, std 16.6, range [41.03, 96.88]